Protein AF-A0A6B2T4K8-F1 (afdb_monomer_lite)

Radius of gyration: 17.71 Å; chains: 1; bounding box: 42×42×48 Å

pLDDT: mean 93.24, std 9.51, range [43.97, 98.5]

Sequence (179 aa):
EHDPVGPDALDTLAARIAADPAAERPDVLLLLGDQVYADQTSKATQRWLAARRDLTDPPGAQVADYEEYTHLYYESWLDPEVRWLLSTVPSSMVFDDHDVIDDWNTSAAWVAEMRATPWWRERILSGLMSYWVHQHLGNLPPDELARDKLYASVCAAHDGTDVLRAFAAAADADAGAAR

Foldseek 3Di:
DPDPVDDDPLLVLLV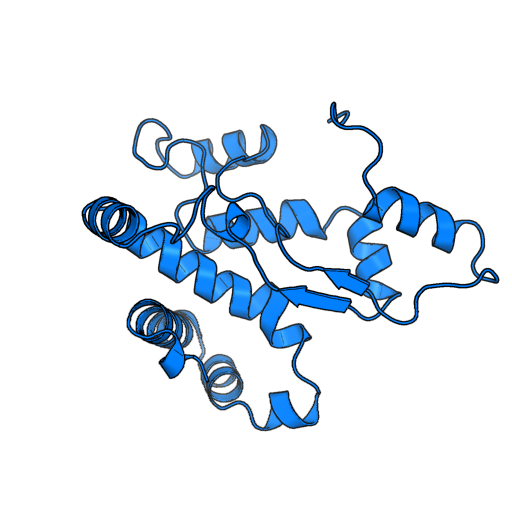VCVVPVPDDHDQEAEAEACLFQQADDDPVLLVVVVVVDQLVDPPRSGHQALVSLVVRNCVRCVPVSNVSSCVPHQYAYDYDQRLQHPCPPVDPVVVVVLVPDPRSLRRQLSSQLSCCVRHVCSNADPVRCVVDPLNVCCVVDPHSVVSSSVQSVQCVVPVVSND

Secondary structure (DSSP, 8-state):
---TT-S-HHHHHHHHHHH-TTS---S-EEE-S-SS-SSS--HHHHHHHHTTS-TTSTTTTS--SHHHHHHHHHHHH-SHHHHHHHHHS-EEE---GGGT-TTTT--HHHHHHHHHSTTHHHHHHHHHHHHIIIIIHHHS-HHHHTT-HHHHHHHHSSS-HHHHHHHHHHHHH-GGGG-

Structure (mmCIF, N/CA/C/O backbone):
data_AF-A0A6B2T4K8-F1
#
_entry.id   AF-A0A6B2T4K8-F1
#
loop_
_atom_site.group_PDB
_atom_site.id
_atom_site.type_symbol
_atom_site.label_atom_id
_atom_site.label_alt_id
_atom_site.label_comp_id
_atom_site.label_asym_id
_atom_site.label_entity_id
_atom_site.label_seq_id
_atom_site.pdbx_PDB_ins_code
_atom_site.Cartn_x
_atom_site.Cartn_y
_atom_site.Cartn_z
_atom_site.occupancy
_atom_site.B_iso_or_equiv
_atom_site.auth_seq_id
_atom_site.auth_comp_id
_atom_site.auth_asym_id
_atom_site.auth_atom_id
_atom_site.pdbx_PDB_model_num
ATOM 1 N N . GLU A 1 1 ? 4.468 17.134 -9.781 1.00 51.06 1 GLU A N 1
ATOM 2 C CA . GLU A 1 1 ? 4.948 18.391 -9.146 1.00 51.06 1 GLU A CA 1
ATOM 3 C C . GLU A 1 1 ? 6.460 18.222 -8.998 1.00 51.06 1 GLU A C 1
ATOM 5 O O . GLU A 1 1 ? 6.880 17.077 -8.946 1.00 51.06 1 GLU A O 1
ATOM 10 N N . HIS A 1 2 ? 7.291 19.266 -9.050 1.00 43.97 2 HIS A N 1
ATOM 11 C CA . HIS A 1 2 ? 8.739 19.051 -8.898 1.00 43.97 2 HIS A CA 1
ATOM 12 C C . HIS A 1 2 ? 9.003 18.575 -7.465 1.00 43.97 2 HIS A C 1
ATOM 14 O O . HIS A 1 2 ? 8.658 19.302 -6.532 1.00 43.97 2 HIS A O 1
ATOM 20 N N . ASP A 1 3 ? 9.554 17.371 -7.303 1.00 56.09 3 ASP A N 1
ATOM 21 C CA . ASP A 1 3 ? 9.823 16.801 -5.984 1.00 56.09 3 ASP A CA 1
ATOM 22 C C . ASP A 1 3 ? 10.926 17.623 -5.283 1.00 56.09 3 ASP A C 1
ATOM 24 O O . ASP A 1 3 ? 12.006 17.810 -5.860 1.00 56.09 3 ASP A O 1
ATOM 28 N N . PRO A 1 4 ? 10.665 18.197 -4.092 1.00 50.97 4 PRO A N 1
ATOM 29 C CA . PRO A 1 4 ? 11.662 18.937 -3.324 1.00 50.97 4 PRO A CA 1
ATOM 30 C C . PRO A 1 4 ? 12.769 18.058 -2.709 1.00 50.97 4 PRO A C 1
ATOM 32 O O . PRO A 1 4 ? 13.757 18.620 -2.233 1.00 50.97 4 PRO A O 1
ATOM 35 N N . VAL A 1 5 ? 12.631 16.727 -2.699 1.00 61.31 5 VAL A N 1
ATOM 36 C CA . VAL A 1 5 ? 13.537 15.783 -2.012 1.00 61.31 5 VAL A CA 1
ATOM 37 C C . VAL A 1 5 ? 14.713 15.332 -2.895 1.00 61.31 5 VAL A C 1
ATOM 39 O O . VAL A 1 5 ? 15.745 14.895 -2.384 1.00 61.31 5 VAL A O 1
ATOM 42 N N . GLY A 1 6 ? 14.631 15.544 -4.210 1.00 62.03 6 GLY A N 1
ATOM 43 C CA . GLY A 1 6 ? 15.660 15.147 -5.173 1.00 62.03 6 GLY A CA 1
ATOM 44 C C . GLY A 1 6 ? 15.108 14.187 -6.227 1.00 62.03 6 GLY A C 1
ATOM 45 O O . GLY A 1 6 ? 13.894 14.047 -6.339 1.00 62.03 6 GLY A O 1
ATOM 46 N N . PRO A 1 7 ? 15.971 13.579 -7.057 1.00 72.44 7 PRO A N 1
ATOM 47 C CA . PRO A 1 7 ? 15.522 12.588 -8.025 1.00 72.44 7 PRO A CA 1
ATOM 48 C C . PRO A 1 7 ? 15.089 11.308 -7.301 1.00 72.44 7 PRO A C 1
ATOM 50 O O . PRO A 1 7 ? 15.859 10.762 -6.507 1.00 72.44 7 PRO A O 1
ATOM 53 N N . ASP A 1 8 ? 13.882 10.833 -7.601 1.00 88.50 8 ASP A N 1
ATOM 54 C CA . ASP A 1 8 ? 13.377 9.555 -7.107 1.00 88.50 8 ASP A CA 1
ATOM 55 C C . ASP A 1 8 ? 14.310 8.406 -7.540 1.00 88.50 8 ASP A C 1
ATOM 57 O O . ASP A 1 8 ? 14.848 8.378 -8.659 1.00 88.50 8 ASP A O 1
ATOM 61 N N . ALA A 1 9 ? 14.578 7.478 -6.618 1.00 91.00 9 ALA A N 1
ATOM 62 C CA . ALA A 1 9 ? 15.540 6.405 -6.839 1.00 91.00 9 ALA A CA 1
ATOM 63 C C . ALA A 1 9 ? 15.034 5.362 -7.849 1.00 91.00 9 ALA A C 1
ATOM 65 O O . ALA A 1 9 ? 15.837 4.843 -8.634 1.00 91.00 9 ALA A O 1
ATOM 66 N N . LEU A 1 10 ? 13.731 5.067 -7.845 1.00 93.81 10 LEU A N 1
ATOM 67 C CA . LEU A 1 10 ? 13.098 4.155 -8.792 1.00 93.81 10 LEU A CA 1
ATOM 68 C C . LEU A 1 10 ? 13.038 4.795 -10.177 1.00 93.81 10 LEU A C 1
ATOM 70 O O . LEU A 1 10 ? 13.442 4.139 -11.135 1.00 93.81 10 LEU A O 1
ATOM 74 N N . ASP A 1 11 ? 12.687 6.076 -10.283 1.00 93.38 11 ASP A N 1
ATOM 75 C CA . ASP A 1 11 ? 12.709 6.814 -11.554 1.00 93.38 11 ASP A CA 1
ATOM 76 C C . ASP A 1 11 ? 14.116 6.860 -12.146 1.00 93.38 11 ASP A C 1
ATOM 78 O O . ASP A 1 11 ? 14.336 6.605 -13.333 1.00 93.38 11 ASP A O 1
ATOM 82 N N . THR A 1 12 ? 15.111 7.136 -11.301 1.00 92.88 12 THR A N 1
ATOM 83 C CA . THR A 1 12 ? 16.516 7.174 -11.718 1.00 92.88 12 THR A CA 1
ATOM 84 C C . THR A 1 12 ? 16.980 5.806 -12.214 1.00 92.88 12 THR A C 1
ATOM 86 O O . THR A 1 12 ? 17.678 5.710 -13.232 1.00 92.88 12 THR A O 1
ATOM 89 N N . LEU A 1 13 ? 16.600 4.730 -11.518 1.00 93.50 13 LEU A N 1
ATOM 90 C CA . LEU A 1 13 ? 16.909 3.367 -11.937 1.00 93.50 13 LEU A CA 1
ATOM 91 C C . LEU A 1 13 ? 16.182 3.004 -13.238 1.00 93.50 13 LEU A C 1
ATOM 93 O O . LEU A 1 13 ? 16.809 2.455 -14.146 1.00 93.50 13 LEU A O 1
ATOM 97 N N . ALA A 1 14 ? 14.902 3.353 -13.357 1.00 94.50 14 ALA A N 1
ATOM 98 C CA . ALA A 1 14 ? 14.089 3.134 -14.544 1.00 94.50 14 ALA A CA 1
ATOM 99 C C . ALA A 1 14 ? 14.724 3.808 -15.767 1.00 94.50 14 ALA A C 1
ATOM 101 O O . ALA A 1 14 ? 15.026 3.146 -16.762 1.00 94.50 14 ALA A O 1
ATOM 102 N N . ALA A 1 15 ? 15.036 5.101 -15.657 1.00 93.31 15 ALA A N 1
ATOM 103 C CA . ALA A 1 15 ? 15.690 5.871 -16.707 1.00 93.31 15 ALA A CA 1
ATOM 104 C C . ALA A 1 15 ? 17.050 5.274 -17.100 1.00 93.31 15 ALA A C 1
ATOM 106 O O . ALA A 1 15 ? 17.374 5.197 -18.288 1.00 93.31 15 ALA A O 1
ATOM 107 N N . ARG A 1 16 ? 17.839 4.802 -16.123 1.00 92.56 16 ARG A N 1
ATOM 108 C CA . ARG A 1 16 ? 19.135 4.160 -16.380 1.00 92.56 16 ARG A CA 1
ATOM 109 C C . ARG A 1 16 ? 18.990 2.862 -17.176 1.00 92.56 16 ARG A C 1
ATOM 111 O O . ARG A 1 16 ? 19.729 2.679 -18.140 1.00 92.56 16 ARG A O 1
ATOM 118 N N . ILE A 1 17 ? 18.069 1.977 -16.791 1.00 93.06 17 ILE A N 1
ATOM 119 C CA . ILE A 1 17 ? 17.848 0.702 -1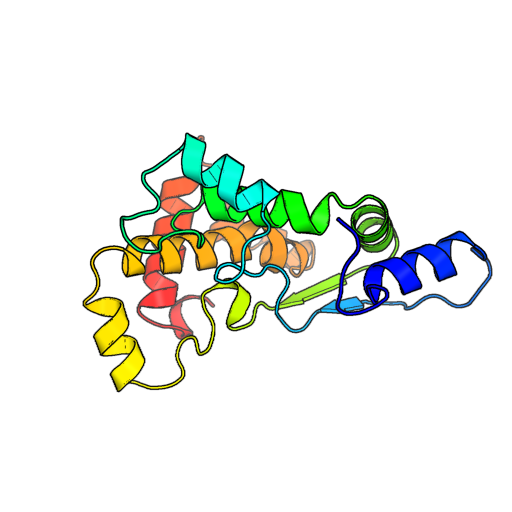7.497 1.00 93.06 17 ILE A CA 1
ATOM 120 C C . ILE A 1 17 ? 17.263 0.968 -18.892 1.00 93.06 17 ILE A C 1
ATOM 122 O O . ILE A 1 17 ? 17.660 0.327 -19.863 1.00 93.06 17 ILE A O 1
ATOM 126 N N . ALA A 1 18 ? 16.354 1.938 -19.022 1.00 92.88 18 ALA A N 1
ATOM 127 C CA . ALA A 1 18 ? 15.746 2.292 -20.302 1.00 92.88 18 ALA A CA 1
ATOM 128 C C . ALA A 1 18 ? 16.762 2.880 -21.301 1.00 92.88 18 ALA A C 1
ATOM 130 O O . ALA A 1 18 ? 16.654 2.635 -22.504 1.00 92.88 18 ALA A O 1
ATOM 131 N N . ALA A 1 19 ? 17.749 3.641 -20.816 1.00 94.94 19 ALA A N 1
ATOM 132 C CA . ALA A 1 19 ? 18.767 4.276 -21.651 1.00 94.94 19 ALA A CA 1
ATOM 133 C C . ALA A 1 19 ? 19.807 3.293 -22.219 1.00 94.94 19 ALA A C 1
ATOM 135 O O . ALA A 1 19 ? 20.322 3.529 -23.313 1.00 94.94 19 ALA A O 1
ATOM 136 N N . ASP A 1 20 ? 20.111 2.203 -21.507 1.00 93.75 20 ASP A N 1
ATOM 137 C CA . ASP A 1 20 ? 21.024 1.153 -21.974 1.00 93.75 20 ASP A CA 1
ATOM 138 C C . ASP A 1 20 ? 20.486 -0.252 -21.646 1.00 93.75 20 ASP A C 1
ATOM 140 O O . ASP A 1 20 ? 20.868 -0.854 -20.640 1.00 93.75 20 ASP A O 1
ATOM 144 N N . PRO A 1 21 ? 19.627 -0.821 -22.512 1.00 85.94 21 PRO A N 1
ATOM 145 C CA . PRO A 1 21 ? 19.060 -2.153 -22.301 1.00 85.94 21 PRO A CA 1
ATOM 146 C C . PRO A 1 21 ? 20.086 -3.296 -22.299 1.00 85.94 21 PRO A C 1
ATOM 148 O O . PRO A 1 21 ? 19.734 -4.420 -21.942 1.00 85.94 21 PRO A O 1
ATOM 151 N N . ALA A 1 22 ? 21.320 -3.048 -22.756 1.00 89.62 22 ALA A N 1
ATOM 152 C CA . ALA A 1 22 ? 22.402 -4.030 -22.738 1.00 89.62 22 ALA A CA 1
ATOM 153 C C . ALA A 1 22 ? 23.232 -3.971 -21.445 1.00 89.62 22 ALA A C 1
ATOM 155 O O . ALA A 1 22 ? 24.038 -4.874 -21.205 1.00 89.62 22 ALA A O 1
ATOM 156 N N . ALA A 1 23 ? 23.051 -2.931 -20.627 1.00 86.56 23 ALA A N 1
ATOM 157 C CA . ALA A 1 23 ? 23.705 -2.813 -19.336 1.00 86.56 23 ALA A CA 1
ATOM 158 C C . ALA A 1 23 ? 23.194 -3.863 -18.341 1.00 86.56 23 ALA A C 1
ATOM 160 O O . ALA A 1 23 ? 22.100 -4.418 -18.459 1.00 86.56 23 ALA A O 1
ATOM 161 N N . GLU A 1 24 ? 24.008 -4.112 -17.319 1.00 88.44 24 GLU A N 1
ATOM 162 C CA . GLU A 1 24 ? 23.617 -4.938 -16.184 1.00 88.44 24 GLU A CA 1
ATOM 163 C C . GLU A 1 24 ? 22.404 -4.320 -15.473 1.00 88.44 24 GLU A C 1
ATOM 165 O O . GLU A 1 24 ? 22.411 -3.144 -15.095 1.00 88.44 24 GLU A O 1
ATOM 170 N N . ARG A 1 25 ? 21.364 -5.137 -15.296 1.00 90.75 25 ARG A N 1
ATOM 171 C CA . ARG A 1 25 ? 20.142 -4.802 -14.563 1.00 90.75 25 ARG A CA 1
ATOM 172 C C . ARG A 1 25 ? 20.066 -5.640 -13.286 1.00 90.75 25 ARG A C 1
ATOM 174 O O . ARG A 1 25 ? 20.582 -6.758 -13.292 1.00 90.75 25 ARG A O 1
ATOM 181 N N . PRO A 1 26 ? 19.396 -5.161 -12.227 1.00 94.56 26 PRO A N 1
ATOM 182 C CA . PRO A 1 26 ? 19.105 -6.001 -11.073 1.00 94.56 26 PRO A CA 1
ATOM 183 C C . PRO A 1 26 ? 18.279 -7.225 -11.483 1.00 94.56 26 PRO A C 1
ATOM 185 O O . PRO A 1 26 ? 17.363 -7.112 -12.299 1.00 94.56 26 PRO A O 1
ATOM 188 N N . ASP A 1 27 ? 18.577 -8.381 -10.892 1.00 95.12 27 ASP A N 1
ATOM 189 C CA . ASP A 1 27 ? 17.751 -9.584 -11.055 1.00 95.12 27 ASP A CA 1
ATOM 190 C C . ASP A 1 27 ? 16.431 -9.486 -10.275 1.00 95.12 27 ASP A C 1
ATOM 192 O O . ASP A 1 27 ? 15.429 -10.086 -10.665 1.00 95.12 27 ASP A O 1
ATOM 196 N N . VAL A 1 28 ? 16.432 -8.732 -9.171 1.00 95.75 28 VAL A N 1
ATOM 197 C CA . VAL A 1 28 ? 15.284 -8.540 -8.280 1.00 95.75 28 VAL A CA 1
ATOM 198 C C . VAL A 1 28 ? 15.324 -7.159 -7.623 1.00 95.75 28 VAL A C 1
ATOM 200 O O . VAL A 1 28 ? 16.398 -6.656 -7.287 1.00 95.75 28 VAL A O 1
ATOM 203 N N . LEU A 1 29 ? 14.149 -6.567 -7.410 1.00 96.12 29 LEU A N 1
ATOM 204 C CA . LEU A 1 29 ? 13.941 -5.418 -6.529 1.00 96.12 29 LEU A CA 1
ATOM 205 C C . LEU A 1 29 ? 13.365 -5.892 -5.194 1.00 96.12 29 LEU A C 1
ATOM 207 O O . LEU A 1 29 ? 12.350 -6.584 -5.163 1.00 96.12 29 LEU A O 1
ATOM 211 N N . LEU A 1 30 ? 14.007 -5.505 -4.094 1.00 96.62 30 LEU A N 1
ATOM 212 C CA . LEU A 1 30 ? 13.490 -5.714 -2.744 1.00 96.62 30 LEU A CA 1
ATOM 213 C C . LEU A 1 30 ? 13.041 -4.361 -2.200 1.00 96.62 30 LEU A C 1
ATOM 215 O O . LEU A 1 30 ? 13.881 -3.507 -1.918 1.00 96.62 30 LEU A O 1
ATOM 219 N N . LEU A 1 31 ? 11.730 -4.170 -2.099 1.00 96.31 31 LEU A N 1
ATOM 220 C CA . LEU A 1 31 ? 11.120 -2.936 -1.614 1.00 96.31 31 LEU A CA 1
ATOM 221 C C . LEU A 1 31 ? 10.632 -3.184 -0.184 1.00 96.31 31 LEU A C 1
ATOM 223 O O . LEU A 1 31 ? 9.760 -4.019 0.041 1.00 96.31 31 LEU A O 1
ATOM 227 N N . LEU A 1 32 ? 11.288 -2.553 0.788 1.00 95.88 32 LEU A N 1
ATOM 228 C CA . LEU A 1 32 ? 11.239 -2.970 2.195 1.00 95.88 32 LEU A CA 1
ATOM 229 C C . LEU A 1 32 ? 10.372 -2.080 3.093 1.00 95.88 32 LEU A C 1
ATOM 231 O O . LEU A 1 32 ? 10.562 -2.104 4.304 1.00 95.88 32 LEU A O 1
ATOM 235 N N . GLY A 1 33 ? 9.474 -1.296 2.508 1.00 94.75 33 GLY A N 1
ATOM 236 C CA . GLY A 1 33 ? 8.613 -0.375 3.239 1.00 94.75 33 GLY A CA 1
ATOM 237 C C . GLY A 1 33 ? 8.169 0.796 2.384 1.00 94.75 33 GLY A C 1
ATOM 238 O O . GLY A 1 33 ? 8.676 0.967 1.273 1.00 94.75 33 GLY A O 1
ATOM 239 N N . ASP A 1 34 ? 7.243 1.589 2.905 1.00 95.19 34 ASP A N 1
ATOM 240 C CA . ASP A 1 34 ? 6.854 2.899 2.381 1.00 95.19 34 ASP A CA 1
ATOM 241 C C . ASP A 1 34 ? 6.486 2.894 0.892 1.00 95.19 34 ASP A C 1
ATOM 243 O O . ASP A 1 34 ? 6.906 3.751 0.110 1.00 95.19 34 ASP A O 1
ATOM 247 N N . GLN A 1 35 ? 5.704 1.901 0.458 1.00 94.62 35 GLN A N 1
ATOM 248 C CA . GLN A 1 35 ? 5.261 1.849 -0.943 1.00 94.62 35 GLN A CA 1
ATOM 249 C C . GLN A 1 35 ? 4.243 2.949 -1.254 1.00 94.62 35 GLN A C 1
ATOM 251 O O . GLN A 1 35 ? 4.151 3.436 -2.385 1.00 94.62 35 GLN A O 1
ATOM 256 N N . VAL A 1 36 ? 3.473 3.331 -0.239 1.00 95.69 36 VAL A N 1
ATOM 257 C CA . VAL A 1 36 ? 2.556 4.465 -0.244 1.00 95.69 36 VAL A CA 1
ATOM 258 C C . VAL A 1 36 ? 2.665 5.206 1.088 1.00 95.69 36 VAL A C 1
ATOM 260 O O . VAL A 1 36 ? 2.929 4.595 2.116 1.00 95.69 36 VAL A O 1
ATOM 263 N N . TYR A 1 37 ? 2.397 6.512 1.076 1.00 96.00 37 TYR A N 1
ATOM 264 C CA . TYR A 1 37 ? 2.366 7.347 2.281 1.00 96.00 37 TYR A CA 1
ATOM 265 C C . TYR A 1 37 ? 0.916 7.691 2.644 1.00 96.00 37 TYR A C 1
ATOM 267 O O . TYR A 1 37 ? 0.348 8.686 2.181 1.00 96.00 37 TYR A O 1
ATOM 275 N N . ALA A 1 38 ? 0.284 6.849 3.463 1.00 97.06 38 ALA A N 1
ATOM 276 C CA . ALA A 1 38 ? -1.121 6.988 3.860 1.00 97.06 38 ALA A CA 1
ATOM 277 C C . ALA A 1 38 ? -1.386 8.224 4.734 1.00 97.06 38 ALA A C 1
ATOM 279 O O . ALA A 1 38 ? -2.499 8.757 4.769 1.00 97.06 38 ALA A O 1
ATOM 280 N N . ASP A 1 39 ? -0.364 8.689 5.440 1.00 96.00 39 ASP A N 1
ATOM 281 C CA . ASP A 1 39 ? -0.378 9.823 6.355 1.00 96.00 39 ASP A CA 1
ATOM 282 C C . ASP A 1 39 ? 0.151 11.131 5.742 1.00 96.00 39 ASP A C 1
ATOM 284 O O . ASP A 1 39 ? -0.116 12.208 6.286 1.00 96.00 39 ASP A O 1
ATOM 288 N N . GLN A 1 40 ? 0.826 11.061 4.589 1.00 94.88 40 GLN A N 1
ATOM 289 C CA . GLN A 1 40 ? 1.401 12.211 3.883 1.00 94.88 40 GLN A CA 1
ATOM 290 C C . GLN A 1 40 ? 0.984 12.228 2.409 1.00 94.88 40 GLN A C 1
ATOM 292 O O . GLN A 1 40 ? 1.720 11.842 1.506 1.00 94.88 40 GLN A O 1
ATOM 297 N N . THR A 1 41 ? -0.228 12.715 2.149 1.00 95.56 41 THR A N 1
ATOM 298 C CA . THR A 1 41 ? -0.822 12.688 0.807 1.00 95.56 41 THR A CA 1
ATOM 299 C C . THR A 1 41 ? -0.423 13.890 -0.054 1.00 95.56 41 THR A C 1
ATOM 301 O O . THR A 1 41 ? -0.299 15.023 0.428 1.00 95.56 41 THR A O 1
ATOM 304 N N . SER A 1 42 ? -0.290 13.670 -1.366 1.00 95.12 42 SER A N 1
ATOM 305 C CA . SER A 1 42 ? -0.011 14.730 -2.343 1.00 95.12 42 SER A CA 1
ATOM 306 C C . SER A 1 42 ? -1.148 15.761 -2.408 1.00 95.12 42 SER A C 1
ATOM 308 O O . SER A 1 42 ? -2.308 15.457 -2.131 1.00 95.12 42 SER A O 1
ATOM 310 N N . LYS A 1 43 ? -0.885 16.986 -2.888 1.00 96.62 43 LYS A N 1
ATOM 311 C CA . LYS A 1 43 ? -1.960 17.979 -3.103 1.00 96.62 43 LYS A CA 1
ATOM 312 C C . LYS A 1 43 ? -3.032 17.492 -4.086 1.00 96.62 43 LYS A C 1
ATOM 314 O O . LYS A 1 43 ? -4.157 17.991 -4.044 1.00 96.62 43 LYS A O 1
ATOM 319 N N . ALA A 1 44 ? -2.683 16.611 -5.025 1.00 96.19 44 ALA A N 1
ATOM 320 C CA . ALA A 1 44 ? -3.641 16.043 -5.968 1.00 96.19 44 ALA A CA 1
ATOM 321 C C . ALA A 1 44 ? -4.574 15.062 -5.254 1.00 96.19 44 ALA A C 1
ATOM 323 O O . ALA A 1 44 ? -5.792 15.247 -5.331 1.00 96.19 44 ALA A O 1
ATOM 324 N N . THR A 1 45 ? -4.008 14.144 -4.473 1.00 97.38 45 THR A N 1
ATOM 325 C CA . THR A 1 45 ? -4.757 13.226 -3.615 1.00 97.38 45 THR A CA 1
ATOM 326 C C . THR A 1 45 ? -5.613 13.983 -2.605 1.00 97.38 45 THR A C 1
ATOM 328 O O . THR A 1 45 ? -6.808 13.730 -2.519 1.00 97.38 45 THR A O 1
ATOM 331 N N . GLN A 1 46 ? -5.093 15.015 -1.934 1.00 98.19 46 GLN A N 1
ATOM 332 C CA . GLN A 1 46 ? -5.884 15.844 -1.011 1.00 98.19 46 GLN A CA 1
ATOM 333 C C . GLN A 1 46 ? -7.105 16.488 -1.684 1.00 98.19 46 GLN A C 1
ATOM 335 O O . GLN A 1 46 ? -8.187 16.527 -1.102 1.00 98.19 46 GLN A O 1
ATOM 340 N N . ARG A 1 47 ? -6.968 16.975 -2.927 1.00 98.31 47 ARG A N 1
ATOM 341 C CA . ARG A 1 47 ? -8.111 17.506 -3.692 1.00 98.31 47 ARG A CA 1
ATOM 342 C C . ARG A 1 47 ? -9.123 16.417 -4.038 1.00 98.31 47 ARG A C 1
ATOM 344 O O . ARG A 1 47 ? -10.320 16.690 -4.012 1.00 98.31 47 ARG A O 1
ATOM 351 N N . TRP A 1 48 ? -8.657 15.217 -4.374 1.00 98.31 48 TRP A N 1
ATOM 352 C CA . TRP A 1 48 ? -9.525 14.076 -4.655 1.00 98.31 48 TRP A CA 1
ATOM 353 C C . TRP A 1 48 ? -10.268 13.604 -3.394 1.00 98.31 48 TRP A C 1
ATOM 355 O O . TRP A 1 48 ? -11.483 13.418 -3.440 1.00 98.31 48 TRP A O 1
ATOM 365 N N . LEU A 1 49 ? -9.584 13.534 -2.248 1.00 98.38 49 LEU A N 1
ATOM 366 C CA . LEU A 1 49 ? -10.171 13.227 -0.939 1.00 98.38 49 LEU A CA 1
ATOM 367 C C . LEU A 1 49 ? -11.233 14.262 -0.536 1.00 98.38 49 LEU A C 1
ATOM 369 O O . LEU A 1 49 ? -12.340 13.892 -0.146 1.00 98.38 49 LEU A O 1
ATOM 373 N N . ALA A 1 50 ? -10.946 15.558 -0.710 1.00 98.19 50 ALA A N 1
ATOM 374 C CA . ALA A 1 50 ? -11.883 16.646 -0.407 1.00 98.19 50 ALA A CA 1
ATOM 375 C C . ALA A 1 50 ? -13.168 16.611 -1.253 1.00 98.19 50 ALA A C 1
ATOM 377 O O . ALA A 1 50 ? -14.174 17.210 -0.877 1.00 98.19 50 ALA A O 1
ATOM 378 N N . ALA A 1 51 ? -13.153 15.927 -2.403 1.00 98.06 51 ALA A N 1
ATOM 379 C CA . ALA A 1 51 ? -14.347 15.711 -3.215 1.00 98.06 51 ALA A CA 1
ATOM 380 C C . ALA A 1 51 ? -15.216 14.541 -2.709 1.00 98.06 51 ALA A C 1
ATOM 382 O O . ALA A 1 51 ? -16.358 14.404 -3.149 1.00 98.06 51 ALA A O 1
ATOM 383 N N . ARG A 1 52 ? -14.689 13.699 -1.809 1.00 97.44 52 ARG A N 1
ATOM 384 C CA . ARG A 1 52 ? -15.341 12.483 -1.292 1.00 97.44 52 ARG A CA 1
ATOM 385 C C . ARG A 1 52 ? -15.862 12.634 0.133 1.00 97.44 52 ARG A C 1
ATOM 387 O O . ARG A 1 52 ? -16.913 12.078 0.443 1.00 97.44 52 ARG A O 1
ATOM 394 N N . ARG A 1 53 ? -15.144 13.363 0.992 1.00 97.19 53 ARG A N 1
ATOM 395 C CA . ARG A 1 53 ? -15.503 13.571 2.403 1.00 97.19 53 ARG A CA 1
ATOM 396 C C . ARG A 1 53 ? -14.969 14.892 2.953 1.00 97.19 53 ARG A C 1
ATOM 398 O O . ARG A 1 53 ? -14.100 15.522 2.353 1.00 97.19 53 ARG A O 1
ATOM 405 N N . ASP A 1 54 ? -15.494 15.296 4.106 1.00 97.31 54 ASP A N 1
ATOM 406 C CA . ASP A 1 54 ? -15.004 16.459 4.844 1.00 97.31 54 ASP A CA 1
ATOM 407 C C . ASP A 1 54 ? -13.618 16.154 5.440 1.00 97.31 54 ASP A C 1
ATOM 409 O O . ASP A 1 54 ? -13.446 15.187 6.179 1.00 97.31 54 ASP A O 1
ATOM 413 N N . LEU A 1 55 ? -12.612 16.963 5.090 1.00 97.75 55 LEU A N 1
ATOM 414 C CA . LEU A 1 55 ? -11.240 16.809 5.594 1.00 97.75 55 LEU A CA 1
ATOM 415 C C . LEU A 1 55 ? -11.013 17.525 6.933 1.00 97.75 55 LEU A C 1
ATOM 417 O O . LEU A 1 55 ? -9.889 17.542 7.430 1.00 97.75 55 LEU A O 1
ATOM 421 N N . THR A 1 56 ? -12.040 18.157 7.505 1.00 97.19 56 THR A N 1
ATOM 422 C CA . THR A 1 56 ? -11.995 18.646 8.890 1.00 97.19 56 THR A CA 1
ATOM 423 C C . THR A 1 56 ? -12.256 17.527 9.896 1.00 97.19 56 THR A C 1
ATOM 425 O O . THR A 1 56 ? -11.773 17.605 11.028 1.00 97.19 56 THR A O 1
ATOM 428 N N . ASP A 1 57 ? -12.937 16.461 9.468 1.00 96.38 57 ASP A N 1
ATOM 429 C CA . ASP A 1 57 ? -13.096 15.240 10.246 1.00 96.38 57 ASP A CA 1
ATOM 430 C C . ASP A 1 57 ? -11.823 14.375 10.172 1.00 96.38 57 ASP A C 1
ATOM 432 O O . ASP A 1 57 ? -11.173 14.298 9.122 1.00 96.38 57 ASP A O 1
ATOM 436 N N . PRO A 1 58 ? -11.444 13.680 11.260 1.00 96.44 58 PRO A N 1
ATOM 437 C CA . PRO A 1 58 ? -10.351 12.711 11.232 1.00 96.44 58 PRO A CA 1
ATOM 438 C C . PRO A 1 58 ? -10.545 11.619 10.155 1.00 96.44 58 PRO A C 1
ATOM 440 O O . PRO A 1 58 ? -11.673 11.167 9.958 1.00 96.44 58 PRO A O 1
ATOM 443 N N . PRO A 1 59 ? -9.470 11.146 9.490 1.00 96.69 59 PRO A N 1
ATOM 444 C CA . PRO A 1 59 ? -8.056 11.459 9.730 1.00 96.69 59 PRO A CA 1
ATOM 445 C C . PRO A 1 59 ? -7.560 12.701 8.960 1.00 96.69 59 PRO A C 1
ATOM 447 O O . PRO A 1 59 ? -6.375 12.839 8.663 1.00 96.69 59 PRO A O 1
ATOM 450 N N . GLY A 1 60 ? -8.460 13.621 8.616 1.00 97.44 60 GLY A N 1
ATOM 451 C CA . GLY A 1 60 ? -8.136 14.837 7.893 1.00 97.44 60 GLY A CA 1
ATOM 452 C C . GLY A 1 60 ? -7.779 14.550 6.441 1.00 97.44 60 GLY A C 1
ATOM 453 O O . GLY A 1 60 ? -8.471 13.798 5.760 1.00 97.44 60 GLY A O 1
ATOM 454 N N . ALA A 1 61 ? -6.682 15.124 5.960 1.00 97.44 61 ALA A N 1
ATOM 455 C CA . ALA A 1 61 ? -6.221 14.953 4.583 1.00 97.44 61 ALA A CA 1
ATOM 456 C C . ALA A 1 61 ? -5.465 13.627 4.327 1.00 97.44 61 ALA A C 1
ATOM 458 O O . ALA A 1 61 ? -4.961 13.415 3.227 1.00 97.44 61 ALA A O 1
ATOM 459 N N . GLN A 1 62 ? -5.371 12.754 5.330 1.00 97.69 62 GLN A N 1
ATOM 460 C CA . GLN A 1 62 ? -4.775 11.417 5.232 1.00 97.69 62 GLN A CA 1
ATOM 461 C C . GLN A 1 62 ? -5.779 10.398 4.698 1.00 97.69 62 GLN A C 1
ATOM 463 O O . GLN A 1 62 ? -6.973 10.673 4.703 1.00 97.69 62 GLN A O 1
ATOM 468 N N . VAL A 1 63 ? -5.324 9.210 4.310 1.00 97.62 63 VAL A N 1
ATOM 469 C CA . VAL A 1 63 ? -6.188 8.113 3.853 1.00 97.62 63 VAL A CA 1
ATOM 470 C C . VAL A 1 63 ? -6.979 7.476 5.000 1.00 97.62 63 VAL A C 1
ATOM 472 O O . VAL A 1 63 ? -6.473 7.290 6.111 1.00 97.62 63 VAL A O 1
ATOM 475 N N . ALA A 1 64 ? -8.246 7.157 4.728 1.00 97.50 64 ALA A N 1
ATOM 476 C CA . ALA A 1 64 ? -9.207 6.650 5.704 1.00 97.50 64 ALA A CA 1
ATOM 477 C C . ALA A 1 64 ? -9.769 5.259 5.372 1.00 97.50 64 ALA A C 1
ATOM 479 O O . ALA A 1 64 ? -10.020 4.486 6.295 1.00 97.50 64 ALA A O 1
ATOM 480 N N . ASP A 1 65 ? -9.982 4.942 4.091 1.00 98.12 65 ASP A N 1
ATOM 481 C CA . ASP A 1 65 ? -10.682 3.726 3.653 1.00 98.12 65 ASP A CA 1
ATOM 482 C C . ASP A 1 65 ? -9.983 3.009 2.482 1.00 98.12 65 ASP A C 1
ATOM 484 O O . ASP A 1 65 ? -8.988 3.482 1.933 1.00 98.12 65 ASP A O 1
ATOM 488 N N . TYR A 1 66 ? -10.497 1.834 2.112 1.00 98.25 66 TYR A N 1
ATOM 489 C CA . TYR A 1 66 ? -9.910 0.959 1.093 1.00 98.25 66 TYR A CA 1
ATOM 490 C C . TYR A 1 66 ? -9.830 1.596 -0.303 1.00 98.25 66 TYR A C 1
ATOM 492 O O . TYR A 1 66 ? -8.869 1.368 -1.042 1.00 98.25 66 TYR A O 1
ATOM 500 N N . GLU A 1 67 ? -10.820 2.404 -0.677 1.00 98.19 67 GLU A N 1
ATOM 501 C CA . GLU A 1 67 ? -10.837 3.081 -1.975 1.00 98.19 67 GLU A CA 1
ATOM 502 C C . GLU A 1 67 ? -9.799 4.210 -1.995 1.00 98.19 67 GLU A C 1
ATOM 504 O O . GLU A 1 67 ? -9.101 4.403 -2.988 1.00 98.19 67 GLU A O 1
ATOM 509 N N . GLU A 1 68 ? -9.646 4.923 -0.878 1.00 98.44 68 GLU A N 1
ATOM 510 C CA . GLU A 1 68 ? -8.599 5.930 -0.704 1.00 98.44 68 GLU A CA 1
ATOM 511 C C . GLU A 1 68 ? -7.191 5.308 -0.712 1.00 98.44 68 GLU A C 1
ATOM 513 O O . GLU A 1 68 ? -6.280 5.865 -1.323 1.00 98.44 68 GLU A O 1
ATOM 518 N N . TYR A 1 69 ? -7.021 4.116 -0.134 1.00 98.50 69 TYR A N 1
ATOM 519 C CA . TYR A 1 69 ? -5.788 3.333 -0.260 1.00 98.50 69 TYR A CA 1
ATOM 520 C C . TYR A 1 69 ? -5.498 2.927 -1.705 1.00 98.50 69 TYR A C 1
ATOM 522 O O . TYR A 1 69 ? -4.383 3.101 -2.190 1.00 98.50 69 TYR A O 1
ATOM 530 N N . THR A 1 70 ? -6.504 2.417 -2.415 1.00 98.06 70 THR A N 1
ATOM 531 C CA . THR A 1 70 ? -6.368 2.030 -3.828 1.00 98.06 70 THR A CA 1
ATOM 532 C C . THR A 1 70 ? -5.972 3.233 -4.690 1.00 98.06 70 THR A C 1
ATOM 534 O O . THR A 1 70 ? -5.137 3.108 -5.585 1.00 98.06 70 THR A O 1
ATOM 537 N N . HIS A 1 71 ? -6.505 4.421 -4.385 1.00 98.12 71 HIS A N 1
ATOM 538 C CA . HIS A 1 71 ? -6.092 5.660 -5.037 1.00 98.12 71 HIS A CA 1
ATOM 539 C C . HIS A 1 71 ? -4.604 5.970 -4.830 1.00 98.12 71 HIS A C 1
ATOM 541 O O . HIS A 1 71 ? -3.948 6.340 -5.801 1.00 98.12 71 HIS A O 1
ATOM 547 N N . LEU A 1 72 ? -4.057 5.778 -3.621 1.00 96.75 72 LEU A N 1
ATOM 548 C CA . LEU A 1 72 ? -2.621 5.968 -3.380 1.00 96.75 72 LEU A CA 1
ATOM 549 C C . LEU A 1 72 ? -1.762 4.997 -4.179 1.00 96.75 72 LEU A C 1
ATOM 551 O O . LEU A 1 72 ? -0.798 5.427 -4.801 1.00 96.75 72 LEU A O 1
ATOM 555 N N . TYR A 1 73 ? -2.124 3.713 -4.226 1.00 97.44 73 TYR A N 1
ATOM 556 C CA . TYR A 1 73 ? -1.388 2.756 -5.055 1.00 97.44 73 TYR A CA 1
ATOM 557 C C . TYR A 1 73 ? -1.415 3.153 -6.532 1.00 97.44 73 TYR A C 1
ATOM 559 O O . TYR A 1 73 ? -0.405 3.036 -7.221 1.00 97.44 73 TYR A O 1
ATOM 567 N N . TYR A 1 74 ? -2.542 3.662 -7.031 1.00 97.12 74 TYR A N 1
ATOM 568 C CA . TYR A 1 74 ? -2.611 4.172 -8.397 1.00 97.12 74 TYR A CA 1
ATOM 569 C C . TYR A 1 74 ? -1.789 5.442 -8.603 1.00 97.12 74 TYR A C 1
ATOM 571 O O . TYR A 1 74 ? -1.156 5.562 -9.646 1.00 97.12 74 TYR A O 1
ATOM 579 N N . GLU A 1 75 ? -1.776 6.371 -7.649 1.00 95.12 75 GLU A N 1
ATOM 580 C CA . GLU A 1 75 ? -0.916 7.555 -7.718 1.00 95.12 75 GLU A CA 1
ATOM 581 C C . GLU A 1 75 ? 0.567 7.157 -7.754 1.00 95.12 75 GLU A C 1
ATOM 583 O O . GLU A 1 75 ? 1.282 7.606 -8.646 1.00 95.12 75 GLU A O 1
ATOM 588 N N . SER A 1 76 ? 1.004 6.275 -6.849 1.00 93.38 76 SER A N 1
ATOM 589 C CA . SER A 1 76 ? 2.407 5.870 -6.720 1.00 93.38 76 SER A CA 1
ATOM 590 C C . SER A 1 76 ? 2.886 4.967 -7.858 1.00 93.38 76 SER A C 1
ATOM 592 O O . SER A 1 76 ? 3.990 5.136 -8.362 1.00 93.38 76 SER A O 1
ATOM 594 N N . TRP A 1 77 ? 2.095 3.970 -8.264 1.00 94.56 77 TRP A N 1
ATOM 595 C CA . TRP A 1 77 ? 2.572 2.908 -9.163 1.00 94.56 77 TRP A CA 1
ATOM 596 C C . TRP A 1 77 ? 2.156 3.081 -10.621 1.00 94.56 77 TRP A C 1
ATOM 598 O O . TRP A 1 77 ? 2.609 2.314 -11.473 1.00 94.56 77 TRP A O 1
ATOM 608 N N . LEU A 1 78 ? 1.277 4.040 -10.935 1.00 95.06 78 LEU A N 1
ATOM 609 C CA . LEU A 1 78 ? 0.987 4.405 -12.326 1.00 95.06 78 LEU A CA 1
ATOM 610 C C . LEU A 1 78 ? 1.844 5.562 -12.832 1.00 95.06 78 LEU A C 1
ATOM 612 O O . LEU A 1 78 ? 1.673 5.944 -13.996 1.00 95.06 78 LEU A O 1
ATOM 616 N N . ASP A 1 79 ? 2.772 6.066 -12.015 1.00 94.38 79 ASP A N 1
ATOM 617 C CA . ASP A 1 79 ? 3.905 6.820 -12.533 1.00 94.38 79 ASP A CA 1
ATOM 618 C C . ASP A 1 79 ? 4.563 6.023 -13.687 1.00 94.38 79 ASP A C 1
ATOM 620 O O . ASP A 1 79 ? 4.782 4.813 -13.544 1.00 94.38 79 ASP A O 1
ATOM 624 N N . PRO A 1 80 ? 4.782 6.620 -14.875 1.00 95.12 80 PRO A N 1
ATOM 625 C CA . PRO A 1 80 ? 5.209 5.866 -16.050 1.00 95.12 80 PRO A CA 1
ATOM 626 C C . PRO A 1 80 ? 6.543 5.134 -15.866 1.00 95.12 80 PRO A C 1
ATOM 628 O O . PRO A 1 80 ? 6.684 4.006 -16.354 1.00 95.12 80 PRO A O 1
ATOM 631 N N . GLU A 1 81 ? 7.496 5.751 -15.179 1.00 95.19 81 GLU A N 1
ATOM 632 C CA . GLU A 1 81 ? 8.833 5.240 -14.920 1.00 95.19 81 GLU A CA 1
ATOM 633 C C . GLU A 1 81 ? 8.786 4.092 -13.908 1.00 95.19 81 GLU A C 1
ATOM 635 O O . GLU A 1 81 ? 9.274 2.993 -14.209 1.00 95.19 81 GLU A O 1
ATOM 640 N N . VAL A 1 82 ? 8.112 4.291 -12.769 1.00 95.06 82 VAL A N 1
ATOM 641 C CA . VAL A 1 82 ? 7.904 3.241 -11.755 1.00 95.06 82 VAL A CA 1
ATOM 642 C C . VAL A 1 82 ? 7.148 2.056 -12.349 1.00 95.06 82 VAL A C 1
ATOM 644 O O . VAL A 1 82 ? 7.582 0.905 -12.237 1.00 95.06 82 VAL A O 1
ATOM 647 N N . ARG A 1 83 ? 6.044 2.313 -13.058 1.00 96.25 83 ARG A N 1
ATOM 648 C CA . ARG A 1 83 ? 5.236 1.271 -13.703 1.00 96.25 83 ARG A CA 1
ATOM 649 C C . ARG A 1 83 ? 6.055 0.453 -14.692 1.00 96.25 83 ARG A C 1
ATOM 651 O O . ARG A 1 83 ? 5.909 -0.770 -14.767 1.00 96.25 83 ARG A O 1
ATOM 658 N N . TRP A 1 84 ? 6.888 1.121 -15.488 1.00 95.62 84 TRP A N 1
ATOM 659 C CA . TRP A 1 84 ? 7.765 0.451 -16.436 1.00 95.62 84 TRP A CA 1
ATOM 660 C C . TRP A 1 84 ? 8.809 -0.401 -15.710 1.00 95.62 84 TRP A C 1
ATOM 662 O O . TRP A 1 84 ? 8.984 -1.572 -16.060 1.00 95.62 84 TRP A O 1
ATOM 672 N N . LEU A 1 85 ? 9.442 0.128 -14.662 1.00 95.56 85 LEU A N 1
ATOM 673 C CA . LEU A 1 85 ? 10.428 -0.603 -13.871 1.00 95.56 85 LEU A CA 1
ATOM 674 C C . LEU A 1 85 ? 9.833 -1.880 -13.259 1.00 95.56 85 LEU A C 1
ATOM 676 O O . LEU A 1 85 ? 10.372 -2.966 -13.478 1.00 95.56 85 LEU A O 1
ATOM 680 N N . LEU A 1 86 ? 8.675 -1.777 -12.598 1.00 95.00 86 LEU A N 1
ATOM 681 C CA . LEU A 1 86 ? 7.971 -2.919 -12.000 1.00 95.00 86 LEU A CA 1
ATOM 682 C C . LEU A 1 86 ? 7.527 -3.968 -13.038 1.00 95.00 86 LEU A C 1
ATOM 684 O O . LEU A 1 86 ? 7.332 -5.132 -12.698 1.00 95.00 86 LEU A O 1
ATOM 688 N N . SER A 1 87 ? 7.400 -3.589 -14.315 1.00 94.19 87 SER A N 1
ATOM 689 C CA . SER A 1 87 ? 7.097 -4.524 -15.410 1.00 94.19 87 SER A CA 1
ATOM 690 C C . SER A 1 87 ? 8.324 -5.242 -15.987 1.00 94.19 87 SER A C 1
ATOM 692 O O . SER A 1 87 ? 8.177 -6.232 -16.707 1.00 94.19 87 SER A O 1
ATOM 694 N N . THR A 1 88 ? 9.531 -4.740 -15.714 1.00 93.50 88 THR A N 1
ATOM 695 C CA . THR A 1 88 ? 10.777 -5.221 -16.336 1.00 93.50 88 THR A CA 1
ATOM 696 C C . THR A 1 88 ? 11.695 -5.960 -15.374 1.00 93.50 88 THR A C 1
ATOM 698 O O . THR A 1 88 ? 12.490 -6.793 -15.826 1.00 93.50 88 THR A O 1
ATOM 701 N N . VAL A 1 89 ? 11.574 -5.691 -14.073 1.00 94.38 89 VAL A N 1
ATOM 702 C CA . VAL A 1 89 ? 12.358 -6.332 -13.017 1.00 94.38 89 VAL A CA 1
ATOM 703 C C . VAL A 1 89 ? 11.406 -6.978 -12.007 1.00 94.38 89 VAL A C 1
ATOM 705 O O . VAL A 1 89 ? 10.539 -6.285 -11.474 1.00 94.38 89 VAL A O 1
ATOM 708 N N . PRO A 1 90 ? 11.543 -8.289 -11.721 1.00 94.62 90 PRO A N 1
ATOM 709 C CA . PRO A 1 90 ? 10.794 -8.933 -10.646 1.00 94.62 90 PRO A CA 1
ATOM 710 C C . PRO A 1 90 ? 10.977 -8.186 -9.323 1.00 94.62 90 PRO A C 1
ATOM 712 O O . PRO A 1 90 ? 12.093 -7.795 -8.979 1.00 94.62 90 PRO A O 1
ATOM 715 N N . SER A 1 91 ? 9.897 -8.009 -8.569 1.00 95.19 91 SER A N 1
ATOM 716 C CA . SER A 1 91 ? 9.921 -7.309 -7.285 1.00 95.19 91 SER A CA 1
ATOM 717 C C . SER A 1 91 ? 9.323 -8.167 -6.176 1.00 95.19 91 SER A C 1
ATOM 719 O O . SER A 1 91 ? 8.443 -8.991 -6.418 1.00 95.19 91 SER A O 1
ATOM 721 N N . SER A 1 92 ? 9.836 -7.981 -4.962 1.00 96.19 92 SER A N 1
ATOM 722 C CA . SER A 1 92 ? 9.245 -8.478 -3.723 1.00 96.19 92 SER A CA 1
ATOM 723 C C . SER A 1 92 ? 9.101 -7.303 -2.769 1.00 96.19 92 SER A C 1
ATOM 725 O O . SER A 1 92 ? 10.051 -6.537 -2.592 1.00 96.19 92 SER A O 1
ATOM 727 N N . MET A 1 93 ? 7.924 -7.173 -2.164 1.00 96.38 93 MET A N 1
ATOM 728 C CA . MET A 1 93 ? 7.552 -5.987 -1.392 1.00 96.38 93 MET A CA 1
ATOM 729 C C . MET A 1 93 ? 7.091 -6.341 0.018 1.00 96.38 93 MET A C 1
ATOM 731 O O . MET A 1 93 ? 6.458 -7.373 0.232 1.00 96.38 93 MET A O 1
ATOM 735 N N . VAL A 1 94 ? 7.374 -5.480 0.980 1.00 94.88 94 VAL A N 1
ATOM 736 C CA . VAL A 1 94 ? 6.735 -5.494 2.295 1.00 94.88 94 VAL A CA 1
ATOM 737 C C . VAL A 1 94 ? 6.385 -4.055 2.651 1.00 94.88 94 VAL A C 1
ATOM 739 O O . VAL A 1 94 ? 7.127 -3.142 2.298 1.00 94.88 94 VAL A O 1
ATOM 742 N N . PHE A 1 95 ? 5.245 -3.862 3.304 1.00 92.06 95 PHE A N 1
ATOM 743 C CA . PHE A 1 95 ? 4.852 -2.561 3.832 1.00 92.06 95 PHE A CA 1
ATOM 744 C C . PHE A 1 95 ? 5.668 -2.170 5.073 1.00 92.06 95 PHE A C 1
ATOM 746 O O . PHE A 1 95 ? 6.252 -3.032 5.737 1.00 92.06 95 PHE A O 1
ATOM 753 N N . ASP A 1 96 ? 5.668 -0.887 5.400 1.00 93.44 96 ASP A N 1
ATOM 754 C CA . ASP A 1 96 ? 6.152 -0.383 6.686 1.00 93.44 96 ASP A CA 1
ATOM 755 C C . ASP A 1 96 ? 5.101 0.554 7.297 1.00 93.44 96 ASP A C 1
ATOM 757 O O . ASP A 1 96 ? 3.914 0.495 6.952 1.00 93.44 96 ASP A O 1
ATOM 761 N N . ASP A 1 97 ? 5.489 1.359 8.274 1.00 92.94 97 ASP A N 1
ATOM 762 C CA . ASP A 1 97 ? 4.580 2.208 9.020 1.00 92.94 97 ASP A CA 1
ATOM 763 C C . ASP A 1 97 ? 3.871 3.253 8.155 1.00 92.94 97 ASP A C 1
ATOM 765 O O . ASP A 1 97 ? 2.653 3.361 8.288 1.00 92.94 97 ASP A O 1
ATOM 769 N N . HIS A 1 98 ? 4.529 3.938 7.217 1.00 96.19 98 HIS A N 1
ATOM 770 C CA . HIS A 1 98 ? 3.867 4.945 6.372 1.00 96.19 98 HIS A CA 1
ATOM 771 C C . HIS A 1 98 ? 2.783 4.380 5.440 1.00 96.19 98 HIS A C 1
ATOM 773 O O . HIS A 1 98 ? 1.841 5.102 5.087 1.00 96.19 98 HIS A O 1
ATOM 779 N N . ASP A 1 99 ? 2.808 3.081 5.123 1.00 95.75 99 ASP A N 1
ATOM 780 C CA . ASP A 1 99 ? 1.686 2.413 4.452 1.00 95.75 99 ASP A CA 1
ATOM 781 C C . ASP A 1 99 ? 0.420 2.401 5.337 1.00 95.75 99 ASP A C 1
ATOM 783 O O . ASP A 1 99 ? -0.699 2.230 4.855 1.00 95.75 99 ASP A O 1
ATOM 787 N N . VAL A 1 100 ? 0.553 2.601 6.648 1.00 95.56 100 VAL A N 1
ATOM 788 C CA . VAL A 1 100 ? -0.554 2.707 7.600 1.00 95.56 100 VAL A CA 1
ATOM 789 C C . VAL A 1 100 ? -0.641 4.116 8.172 1.00 95.56 100 VAL A C 1
ATOM 791 O O . VAL A 1 100 ? -1.615 4.812 7.893 1.00 95.56 100 VAL A O 1
ATOM 794 N N . ILE A 1 101 ? 0.321 4.523 8.994 1.00 94.62 101 ILE A N 1
ATOM 795 C CA . ILE A 1 101 ? 0.538 5.850 9.578 1.00 94.62 101 ILE A CA 1
ATOM 796 C C . ILE A 1 101 ? 1.949 5.886 10.193 1.00 94.62 101 ILE A C 1
ATOM 798 O O . ILE A 1 101 ? 2.369 4.880 10.757 1.00 94.62 101 ILE A O 1
ATOM 802 N N . ASP A 1 102 ? 2.630 7.032 10.153 1.00 93.50 102 ASP A N 1
ATOM 803 C CA . ASP A 1 102 ? 3.904 7.250 10.862 1.00 93.50 102 ASP A CA 1
ATOM 804 C C . ASP A 1 102 ? 3.847 6.730 12.316 1.00 93.50 102 ASP A C 1
ATOM 806 O O . ASP A 1 102 ? 2.831 6.904 13.009 1.00 93.50 102 ASP A O 1
ATOM 810 N N . ASP A 1 103 ? 4.915 6.066 12.766 1.00 89.69 103 ASP A N 1
ATOM 811 C CA . ASP A 1 103 ? 5.029 5.429 14.086 1.00 89.69 103 ASP A CA 1
ATOM 812 C C . ASP A 1 103 ? 3.990 4.308 14.360 1.00 89.69 103 ASP A C 1
ATOM 814 O O . ASP A 1 103 ? 3.649 4.010 15.523 1.00 89.69 103 ASP A O 1
ATOM 818 N N . TRP A 1 104 ? 3.467 3.652 13.314 1.00 91.38 104 TRP A N 1
ATOM 819 C CA . TRP A 1 104 ? 2.491 2.569 13.464 1.00 91.38 104 TRP A CA 1
ATOM 820 C C . TRP A 1 104 ? 2.999 1.470 14.406 1.00 91.38 104 TRP A C 1
ATOM 822 O O . TRP A 1 104 ? 4.069 0.891 14.240 1.00 91.38 104 TRP A O 1
ATOM 832 N N . ASN A 1 105 ? 2.173 1.131 15.404 1.00 89.69 105 ASN A N 1
ATOM 833 C CA . ASN A 1 105 ? 2.395 -0.000 16.309 1.00 89.69 105 ASN A CA 1
ATOM 834 C C . ASN A 1 105 ? 3.676 0.111 17.168 1.00 89.69 105 ASN A C 1
ATOM 836 O O . ASN A 1 105 ? 4.175 -0.886 17.692 1.00 89.69 105 ASN A O 1
ATOM 840 N N . THR A 1 106 ? 4.176 1.331 17.379 1.00 90.88 106 THR A N 1
ATOM 841 C CA . THR A 1 106 ? 5.391 1.606 18.169 1.00 90.88 106 THR A CA 1
ATOM 842 C C . THR A 1 106 ? 5.294 1.197 19.639 1.00 90.88 106 THR A C 1
ATOM 844 O O . THR A 1 106 ? 6.301 0.851 20.261 1.00 90.88 106 THR A O 1
ATOM 847 N N . SER A 1 107 ? 4.098 1.231 20.243 1.00 93.69 107 SER A N 1
ATOM 848 C CA . SER A 1 107 ? 3.902 0.817 21.638 1.00 93.69 107 SER A CA 1
ATOM 849 C C . SER A 1 107 ? 2.474 0.373 21.957 1.00 93.69 107 SER A C 1
ATOM 851 O O . SER A 1 107 ? 1.508 0.793 21.326 1.00 93.69 107 SER A O 1
ATOM 853 N N . ALA A 1 108 ? 2.313 -0.413 23.028 1.00 93.56 108 ALA A N 1
ATOM 854 C CA . ALA A 1 108 ? 0.992 -0.819 23.517 1.00 93.56 108 ALA A CA 1
ATOM 855 C C . ALA A 1 108 ? 0.101 0.375 23.919 1.00 93.56 108 ALA A C 1
ATOM 857 O O . ALA A 1 108 ? -1.118 0.306 23.772 1.00 93.56 108 ALA A O 1
ATOM 858 N N . ALA A 1 109 ? 0.700 1.464 24.416 1.00 96.31 109 ALA A N 1
ATOM 859 C CA . ALA A 1 109 ? -0.026 2.686 24.759 1.00 96.31 109 ALA A CA 1
ATOM 860 C C . ALA A 1 109 ? -0.567 3.379 23.501 1.00 96.31 109 ALA A C 1
ATOM 862 O O . ALA A 1 109 ? -1.753 3.695 23.450 1.00 96.31 109 ALA A O 1
ATOM 863 N N . TRP A 1 110 ? 0.275 3.517 22.473 1.00 95.44 110 TRP A N 1
ATOM 864 C CA . TRP A 1 110 ? -0.118 4.050 21.169 1.00 95.44 110 TRP A CA 1
ATOM 865 C C . TRP A 1 110 ? -1.240 3.215 20.540 1.00 95.44 110 TRP A C 1
ATOM 867 O O . TRP A 1 110 ? -2.262 3.752 20.122 1.00 95.44 110 TRP A O 1
ATOM 877 N N . VAL A 1 111 ? -1.115 1.881 20.565 1.00 94.69 111 VAL A N 1
ATOM 878 C CA . VAL A 1 111 ? -2.148 0.975 20.034 1.00 94.69 111 VAL A CA 1
ATOM 879 C C . VAL A 1 111 ? -3.480 1.168 20.760 1.00 94.69 111 VAL A C 1
ATOM 881 O O . VAL A 1 111 ? -4.528 1.210 20.115 1.00 94.69 111 VAL A O 1
ATOM 884 N N . ALA A 1 112 ? -3.463 1.289 22.091 1.00 95.69 112 ALA A N 1
ATOM 885 C CA . ALA A 1 112 ? -4.673 1.517 22.875 1.00 95.69 112 ALA A CA 1
ATOM 886 C C . ALA A 1 112 ? -5.330 2.870 22.552 1.00 95.69 112 ALA A C 1
ATOM 888 O O . ALA A 1 112 ? -6.554 2.935 22.435 1.00 95.69 112 ALA A O 1
ATOM 889 N N . GLU A 1 113 ? -4.530 3.924 22.378 1.00 96.25 113 GLU A N 1
ATOM 890 C CA . GLU A 1 113 ? -5.002 5.256 21.996 1.00 96.25 113 GLU A CA 1
ATOM 891 C C . GLU A 1 113 ? -5.643 5.247 20.605 1.00 96.25 113 GLU A C 1
ATOM 893 O O . GLU A 1 113 ? -6.800 5.642 20.453 1.00 96.25 113 GLU A O 1
ATOM 898 N N . MET A 1 114 ? -4.947 4.706 19.605 1.00 96.00 114 MET A N 1
ATOM 899 C CA . MET A 1 114 ? -5.454 4.649 18.235 1.00 96.00 114 MET A CA 1
ATOM 900 C C . MET A 1 114 ? -6.727 3.814 18.134 1.00 96.00 114 MET A C 1
ATOM 902 O O . MET A 1 114 ? -7.709 4.263 17.543 1.00 96.00 114 MET A O 1
ATOM 906 N N . ARG A 1 115 ? -6.775 2.649 18.797 1.00 95.44 115 ARG A N 1
ATOM 907 C CA . ARG A 1 115 ? -7.977 1.796 18.854 1.00 95.44 115 ARG A CA 1
ATOM 908 C C . ARG A 1 115 ? -9.169 2.453 19.554 1.00 95.44 115 ARG A C 1
ATOM 910 O O . ARG A 1 115 ? -10.292 2.004 19.336 1.00 95.44 115 ARG A O 1
ATOM 917 N N . ALA A 1 116 ? -8.954 3.487 20.368 1.00 97.12 116 ALA A N 1
ATOM 918 C CA . ALA A 1 116 ? -10.034 4.266 20.967 1.00 97.12 116 ALA A CA 1
ATOM 919 C C . ALA A 1 116 ? -10.623 5.314 20.006 1.00 97.12 116 ALA A C 1
ATOM 921 O O . ALA A 1 116 ? -11.728 5.808 20.244 1.00 97.12 116 ALA A O 1
ATOM 922 N N . THR A 1 117 ? -9.924 5.655 18.918 1.00 97.12 117 THR A N 1
ATOM 923 C CA . THR A 1 117 ? -10.449 6.579 17.908 1.00 97.12 117 THR A CA 1
ATOM 924 C C . THR A 1 117 ? -11.470 5.878 16.996 1.00 97.12 117 THR A C 1
ATOM 926 O O . THR A 1 117 ? -11.294 4.710 16.638 1.00 97.12 117 THR A O 1
ATOM 929 N N . PRO A 1 118 ? -12.550 6.565 16.579 1.00 96.69 118 PRO A N 1
ATOM 930 C CA . PRO A 1 118 ? -13.626 5.934 15.810 1.00 96.69 118 PRO A CA 1
ATOM 931 C C . PRO A 1 118 ? -13.234 5.577 14.368 1.00 96.69 118 PRO A C 1
ATOM 933 O O . PRO A 1 118 ? -13.868 4.717 13.763 1.00 96.69 118 PRO A O 1
ATOM 936 N N . TRP A 1 119 ? -12.205 6.222 13.814 1.00 96.56 119 TRP A N 1
ATOM 937 C CA . TRP A 1 119 ? -11.781 6.060 12.420 1.00 96.56 119 TRP A CA 1
ATOM 938 C C . TRP A 1 119 ? -10.677 5.009 12.241 1.00 96.56 119 TRP A C 1
ATOM 940 O O . TRP A 1 119 ? -10.540 4.445 11.157 1.00 96.56 119 TRP A O 1
ATOM 950 N N . TRP A 1 120 ? -9.911 4.699 13.294 1.00 97.31 120 TRP A N 1
ATOM 951 C CA . TRP A 1 120 ? -8.739 3.824 13.191 1.00 97.31 120 TRP A CA 1
ATOM 952 C C . TRP A 1 120 ? -9.065 2.432 12.663 1.00 97.31 120 TRP A C 1
ATOM 954 O O . TRP A 1 120 ? -8.338 1.899 11.829 1.00 97.31 120 TRP A O 1
ATOM 964 N N . ARG A 1 121 ? -10.182 1.850 13.119 1.00 97.44 121 ARG A N 1
ATOM 965 C CA . ARG A 1 121 ? -10.578 0.502 12.702 1.00 97.44 121 ARG A CA 1
ATOM 966 C C . ARG A 1 121 ? -10.790 0.407 11.194 1.00 97.44 121 ARG A C 1
ATOM 968 O O . ARG A 1 121 ? -10.422 -0.604 10.613 1.00 97.44 121 ARG A O 1
ATOM 975 N N . GLU A 1 122 ? -11.382 1.419 10.567 1.00 98.25 122 GLU A N 1
ATOM 976 C CA . GLU A 1 122 ? -11.568 1.398 9.114 1.00 98.25 122 GLU A CA 1
ATOM 977 C C . GLU A 1 122 ? -10.223 1.463 8.391 1.00 98.25 122 GLU A C 1
ATOM 979 O O . GLU A 1 122 ? -9.963 0.648 7.504 1.00 98.25 122 GLU A O 1
ATOM 984 N N . ARG A 1 123 ? -9.344 2.367 8.838 1.00 97.81 123 ARG A N 1
ATOM 985 C CA . ARG A 1 123 ? -8.029 2.568 8.231 1.00 97.81 123 ARG A CA 1
ATOM 986 C C . ARG A 1 123 ? -7.158 1.325 8.307 1.00 97.81 123 ARG A C 1
ATOM 988 O O . ARG A 1 123 ? -6.659 0.895 7.275 1.00 97.81 123 ARG A O 1
ATOM 995 N N . ILE A 1 124 ? -6.994 0.724 9.488 1.00 97.62 124 ILE A N 1
ATOM 996 C CA . ILE A 1 124 ? -6.092 -0.428 9.639 1.00 97.62 124 ILE A CA 1
ATOM 997 C C . ILE A 1 124 ? -6.560 -1.630 8.814 1.00 97.62 124 ILE A C 1
ATOM 999 O O . ILE A 1 124 ? -5.752 -2.281 8.156 1.00 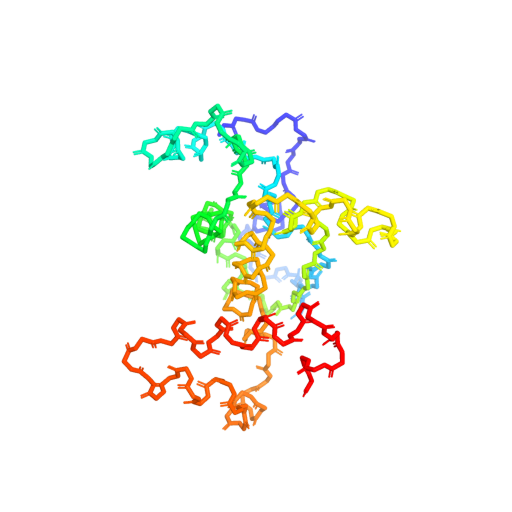97.62 124 ILE A O 1
ATOM 1003 N N . LEU A 1 125 ? -7.871 -1.899 8.785 1.00 98.31 125 LEU A N 1
ATOM 1004 C CA . LEU A 1 125 ? -8.415 -2.982 7.967 1.00 98.31 125 LEU A CA 1
ATOM 1005 C C . LEU A 1 125 ? -8.202 -2.691 6.484 1.00 98.31 125 LEU A C 1
ATOM 1007 O O . LEU A 1 125 ? -7.723 -3.555 5.761 1.00 98.31 125 LEU A O 1
ATOM 1011 N N . SER A 1 126 ? -8.493 -1.468 6.049 1.00 98.50 126 SER A N 1
ATOM 1012 C CA . SER A 1 126 ? -8.302 -1.040 4.664 1.00 98.50 126 SER A CA 1
ATOM 1013 C C . SER A 1 126 ? -6.837 -1.102 4.221 1.00 98.50 126 SER A C 1
ATOM 1015 O O . SER A 1 126 ? -6.554 -1.590 3.127 1.00 98.50 126 SER A O 1
ATOM 1017 N N . GLY A 1 127 ? -5.905 -0.695 5.086 1.00 97.81 127 GLY A N 1
ATOM 1018 C CA . GLY A 1 127 ? -4.464 -0.802 4.861 1.00 97.81 127 GLY A CA 1
ATOM 1019 C C . GLY A 1 127 ? -4.032 -2.254 4.666 1.00 97.81 127 GLY A C 1
ATOM 1020 O O . GLY A 1 127 ? -3.459 -2.588 3.635 1.00 97.81 127 GLY A O 1
ATOM 1021 N N . LEU A 1 128 ? -4.417 -3.155 5.577 1.00 97.62 128 LEU A N 1
ATOM 1022 C CA . LEU A 1 128 ? -4.114 -4.590 5.467 1.00 97.62 128 LEU A CA 1
ATOM 1023 C C . LEU A 1 128 ? -4.733 -5.240 4.220 1.00 97.62 128 LEU A C 1
ATOM 1025 O O . LEU A 1 128 ? -4.082 -6.040 3.547 1.00 97.62 128 LEU A O 1
ATOM 1029 N N . MET A 1 129 ? -5.982 -4.897 3.894 1.00 98.38 129 MET A N 1
ATOM 1030 C CA . MET A 1 129 ? -6.650 -5.381 2.683 1.00 98.38 129 MET A CA 1
ATOM 1031 C C . MET A 1 129 ? -5.919 -4.897 1.422 1.00 98.38 129 MET A C 1
ATOM 1033 O O . MET A 1 129 ? -5.657 -5.689 0.518 1.00 98.38 129 MET A O 1
ATOM 1037 N N . SER A 1 130 ? -5.571 -3.610 1.356 1.00 98.12 130 SER A N 1
ATOM 1038 C CA . SER A 1 130 ? -4.895 -3.024 0.194 1.00 98.12 130 SER A CA 1
ATOM 1039 C C . SER A 1 130 ? -3.468 -3.550 0.024 1.00 98.12 130 SER A C 1
ATOM 1041 O O . SER A 1 130 ? -3.093 -3.869 -1.103 1.00 98.12 130 SER A O 1
ATOM 1043 N N . TYR A 1 131 ? -2.727 -3.749 1.121 1.00 97.44 131 TYR A N 1
ATOM 1044 C CA . TYR A 1 131 ? -1.435 -4.438 1.134 1.00 97.44 131 TYR A CA 1
ATOM 1045 C C . TYR A 1 131 ? -1.555 -5.853 0.567 1.00 97.44 131 TYR A C 1
ATOM 1047 O O . TYR A 1 131 ? -0.746 -6.252 -0.274 1.00 97.44 131 TYR A O 1
ATOM 1055 N N . TRP A 1 132 ? -2.585 -6.606 0.979 1.00 97.62 132 TRP A N 1
ATOM 1056 C CA . TRP A 1 132 ? -2.784 -7.961 0.474 1.00 97.62 132 TRP A CA 1
ATOM 1057 C C . TRP A 1 132 ? -2.939 -7.974 -1.054 1.00 97.62 132 TRP A C 1
ATOM 1059 O O . TRP A 1 132 ? -2.275 -8.756 -1.733 1.00 97.62 132 TRP A O 1
ATOM 1069 N N . VAL A 1 133 ? -3.762 -7.068 -1.593 1.00 97.19 133 VAL A N 1
ATOM 1070 C CA . VAL A 1 133 ? -4.032 -6.972 -3.036 1.00 97.19 133 VAL A CA 1
ATOM 1071 C C . VAL A 1 133 ? -2.821 -6.483 -3.827 1.00 97.19 133 VAL A C 1
ATOM 1073 O O . VAL A 1 133 ? -2.476 -7.092 -4.838 1.00 97.19 133 VAL A O 1
ATOM 1076 N N . HIS A 1 134 ? -2.204 -5.380 -3.403 1.00 96.88 134 HIS A N 1
ATOM 1077 C CA . HIS A 1 134 ? -1.211 -4.679 -4.218 1.00 96.88 134 HIS A CA 1
ATOM 1078 C C . HIS A 1 134 ? 0.200 -5.239 -4.034 1.00 96.88 134 HIS A C 1
ATOM 1080 O O . HIS A 1 134 ? 0.950 -5.289 -5.002 1.00 96.88 134 HIS A O 1
ATOM 1086 N N . GLN A 1 135 ? 0.557 -5.707 -2.836 1.00 96.62 135 GLN A N 1
ATOM 1087 C C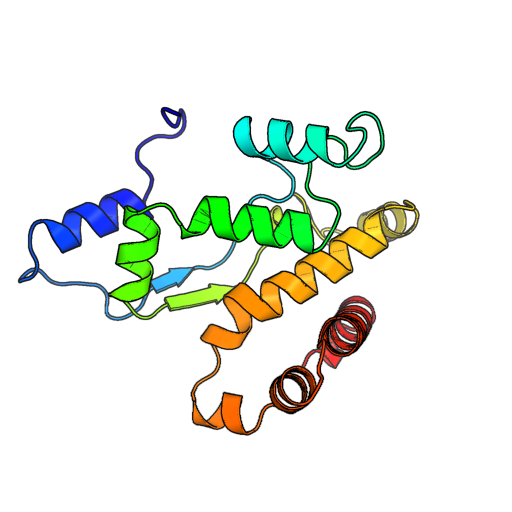A . GLN A 1 135 ? 1.916 -6.159 -2.525 1.00 96.62 135 GLN A CA 1
ATOM 1088 C C . GLN A 1 135 ? 1.983 -7.679 -2.313 1.00 96.62 135 GLN A C 1
ATOM 1090 O O . GLN A 1 135 ? 2.683 -8.386 -3.037 1.00 96.62 135 GLN A O 1
ATOM 1095 N N . HIS A 1 136 ? 1.229 -8.212 -1.345 1.00 96.00 136 HIS A N 1
ATOM 1096 C CA . HIS A 1 136 ? 1.386 -9.602 -0.899 1.00 96.00 136 HIS A CA 1
ATOM 1097 C C . HIS A 1 136 ? 1.099 -10.631 -1.998 1.00 96.00 136 HIS A C 1
ATOM 1099 O O . HIS A 1 136 ? 1.888 -11.556 -2.176 1.00 96.00 136 HIS A O 1
ATOM 1105 N N . LEU A 1 137 ? 0.002 -10.472 -2.750 1.00 95.50 137 LEU A N 1
ATOM 1106 C CA . LEU A 1 137 ? -0.362 -11.401 -3.824 1.00 95.50 137 LEU A CA 1
ATOM 1107 C C . LEU A 1 137 ? 0.757 -11.578 -4.859 1.00 95.50 137 LEU A C 1
ATOM 1109 O O . LEU A 1 137 ? 0.964 -12.689 -5.345 1.00 95.50 137 LEU A O 1
ATOM 1113 N N . GLY A 1 138 ? 1.477 -10.499 -5.181 1.00 93.88 138 GLY A N 1
ATOM 1114 C CA . GLY A 1 138 ? 2.588 -10.518 -6.134 1.00 93.88 138 GLY A CA 1
ATOM 1115 C C . GLY A 1 138 ? 3.841 -11.223 -5.610 1.00 93.88 138 GLY A C 1
ATOM 1116 O O . GLY A 1 138 ? 4.624 -11.7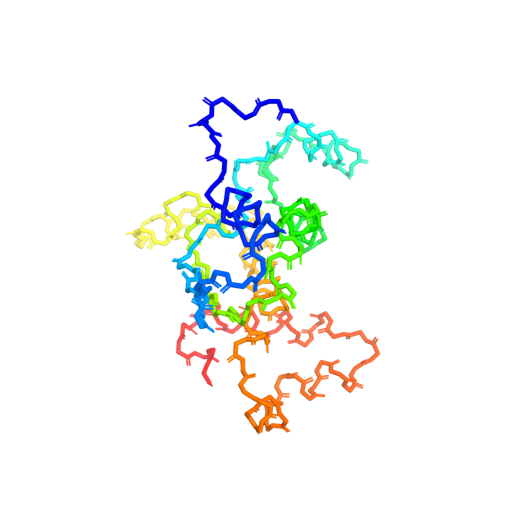35 -6.406 1.00 93.88 138 GLY A O 1
ATOM 1117 N N . ASN A 1 139 ? 4.009 -11.302 -4.287 1.00 95.69 139 ASN A N 1
ATOM 1118 C CA . ASN A 1 139 ? 5.136 -11.993 -3.659 1.00 95.69 139 ASN A CA 1
ATOM 1119 C C . ASN A 1 139 ? 4.986 -13.520 -3.671 1.00 95.69 139 ASN A C 1
ATOM 1121 O O . ASN A 1 139 ? 5.977 -14.233 -3.500 1.00 95.69 139 ASN A O 1
ATOM 1125 N N . LEU A 1 140 ? 3.760 -14.034 -3.815 1.00 95.44 140 LEU A N 1
ATOM 1126 C CA . LEU A 1 140 ? 3.508 -15.470 -3.772 1.00 95.44 140 LEU A CA 1
ATOM 1127 C C . LEU A 1 140 ? 3.967 -16.130 -5.082 1.00 95.44 140 LEU A C 1
ATOM 1129 O O . LEU A 1 140 ? 3.518 -15.733 -6.163 1.00 95.44 140 LEU A O 1
ATOM 1133 N N . PRO A 1 141 ? 4.811 -17.178 -5.030 1.00 94.25 141 PRO A N 1
ATOM 1134 C CA . PRO A 1 141 ? 5.139 -17.936 -6.225 1.00 94.25 141 PRO A CA 1
ATOM 1135 C C . PRO A 1 141 ? 3.877 -18.620 -6.785 1.00 94.25 141 PRO A C 1
ATOM 1137 O O . PRO A 1 141 ? 2.956 -18.943 -6.027 1.00 94.25 141 PRO A O 1
ATOM 1140 N N . PRO A 1 142 ? 3.806 -18.892 -8.104 1.00 94.94 142 PRO A N 1
ATOM 1141 C CA . PRO A 1 142 ? 2.574 -19.364 -8.741 1.00 94.94 142 PRO A CA 1
ATOM 1142 C C . PRO A 1 142 ? 1.964 -20.630 -8.124 1.00 94.94 142 PRO A C 1
ATOM 1144 O O . PRO A 1 142 ? 0.744 -20.780 -8.097 1.00 94.94 142 PRO A O 1
ATOM 1147 N N . ASP A 1 143 ? 2.790 -21.554 -7.633 1.00 96.81 143 ASP A N 1
ATOM 1148 C CA . ASP A 1 143 ? 2.326 -22.792 -7.007 1.00 96.81 143 ASP A CA 1
ATOM 1149 C C . ASP A 1 143 ? 1.791 -22.579 -5.583 1.00 96.81 143 ASP A C 1
ATOM 1151 O O . ASP A 1 143 ? 0.925 -23.336 -5.141 1.00 96.81 143 ASP A O 1
ATOM 1155 N N . GLU A 1 144 ? 2.292 -21.576 -4.863 1.00 96.38 144 GLU A N 1
ATOM 1156 C CA . GLU A 1 144 ? 1.788 -21.175 -3.550 1.00 96.38 144 GLU A CA 1
ATOM 1157 C C . GLU A 1 144 ? 0.486 -20.394 -3.695 1.00 96.38 144 GLU A C 1
ATOM 1159 O O . GLU A 1 144 ? -0.505 -20.773 -3.075 1.00 96.38 144 GLU A O 1
ATOM 1164 N N . LEU A 1 145 ? 0.438 -19.419 -4.610 1.00 95.69 145 LEU A N 1
ATOM 1165 C CA . LEU A 1 145 ? -0.781 -18.676 -4.937 1.00 95.69 145 LEU A CA 1
ATOM 1166 C C . LEU A 1 145 ? -1.924 -19.617 -5.355 1.00 95.69 145 LEU A C 1
ATOM 1168 O O . LEU A 1 145 ? -3.057 -19.469 -4.905 1.00 95.69 145 LEU A O 1
ATOM 1172 N N . ALA A 1 146 ? -1.628 -20.647 -6.158 1.00 95.75 146 ALA A N 1
ATOM 1173 C CA . ALA A 1 146 ? -2.614 -21.651 -6.567 1.00 95.75 146 ALA A CA 1
ATOM 1174 C C . ALA A 1 146 ? -3.171 -22.497 -5.402 1.00 95.75 146 ALA A C 1
ATOM 1176 O O . ALA A 1 146 ? -4.223 -23.124 -5.544 1.00 95.75 146 ALA A O 1
ATOM 1177 N N . ARG A 1 147 ? -2.466 -22.552 -4.266 1.00 97.06 147 ARG A N 1
ATOM 1178 C CA . ARG A 1 147 ? -2.872 -23.268 -3.045 1.00 97.06 147 ARG A CA 1
ATOM 1179 C C . ARG A 1 147 ? -3.400 -22.326 -1.959 1.00 97.06 147 ARG A C 1
ATOM 1181 O O . ARG A 1 147 ? -3.885 -22.820 -0.936 1.00 97.06 147 ARG A O 1
ATOM 1188 N N . ASP A 1 148 ? -3.322 -21.015 -2.171 1.00 97.12 148 ASP A N 1
ATOM 1189 C CA . ASP A 1 148 ? -3.749 -20.018 -1.202 1.00 97.12 148 ASP A CA 1
ATOM 1190 C C . ASP A 1 148 ? -5.280 -19.997 -1.071 1.00 97.12 148 ASP A C 1
ATOM 1192 O O . ASP A 1 148 ? -6.037 -19.816 -2.032 1.00 97.12 148 ASP A O 1
ATOM 1196 N N . LYS A 1 149 ? -5.756 -20.233 0.154 1.00 96.69 149 LYS A N 1
ATOM 1197 C CA . LYS A 1 149 ? -7.192 -20.380 0.432 1.00 96.69 149 LYS A CA 1
ATOM 1198 C C . LYS A 1 149 ? -7.925 -19.048 0.387 1.00 96.69 149 LYS A C 1
ATOM 1200 O O . LYS A 1 149 ? -9.104 -19.028 0.026 1.00 96.69 149 LYS A O 1
ATOM 1205 N N . LEU A 1 150 ? -7.263 -17.966 0.790 1.00 96.75 150 LEU A N 1
ATOM 1206 C CA . LEU A 1 150 ? -7.859 -16.639 0.794 1.00 96.75 150 LEU A CA 1
ATOM 1207 C C . LEU A 1 150 ? -8.045 -16.154 -0.642 1.00 96.75 150 LEU A C 1
ATOM 1209 O O . LEU A 1 150 ? -9.156 -15.785 -1.006 1.00 96.75 150 LEU A O 1
ATOM 1213 N N . TYR A 1 151 ? -7.011 -16.271 -1.472 1.00 97.62 151 TYR A N 1
ATOM 1214 C CA . TYR A 1 151 ? -7.034 -15.991 -2.900 1.00 97.62 151 TYR A CA 1
ATOM 1215 C C . TYR A 1 151 ? -8.142 -16.775 -3.601 1.00 97.62 151 TYR A C 1
ATOM 1217 O O . TYR A 1 151 ? -9.000 -16.179 -4.251 1.00 97.62 151 TYR A O 1
ATOM 1225 N N . ALA A 1 152 ? -8.211 -18.094 -3.385 1.00 97.94 152 ALA A N 1
ATOM 1226 C CA . ALA A 1 152 ? -9.283 -18.915 -3.943 1.00 97.94 152 ALA A CA 1
ATOM 1227 C C . ALA A 1 152 ? -10.683 -18.440 -3.504 1.00 97.94 152 ALA A C 1
ATOM 1229 O O . ALA A 1 152 ? -11.609 -18.418 -4.316 1.00 97.94 152 ALA A O 1
ATOM 1230 N N . SER A 1 153 ? -10.845 -18.037 -2.239 1.00 98.06 153 SER A N 1
ATOM 1231 C CA . SER A 1 153 ? -12.126 -17.559 -1.700 1.00 98.06 153 SER A CA 1
ATOM 1232 C C . SER A 1 153 ? -12.522 -16.192 -2.262 1.00 98.06 153 SER A C 1
ATOM 1234 O O . SER A 1 153 ? -13.681 -15.993 -2.620 1.00 98.06 153 SER A O 1
ATOM 1236 N N . VAL A 1 154 ? -11.561 -15.272 -2.385 1.00 97.62 154 VAL A N 1
ATOM 1237 C CA . VAL A 1 154 ? -11.746 -13.945 -2.986 1.00 97.62 154 VAL A CA 1
ATOM 1238 C C . VAL A 1 154 ? -12.123 -14.078 -4.462 1.00 97.62 154 VAL A C 1
ATOM 1240 O O . VAL A 1 154 ? -13.101 -13.473 -4.887 1.00 97.62 154 VAL A O 1
ATOM 1243 N N . CYS A 1 155 ? -11.422 -14.917 -5.232 1.00 97.06 155 CYS A N 1
ATOM 1244 C CA . CYS A 1 155 ? -11.720 -15.141 -6.651 1.00 97.06 155 CYS A CA 1
ATOM 1245 C C . CYS A 1 155 ? -13.044 -15.880 -6.901 1.00 97.06 155 CYS A C 1
ATOM 1247 O O . CYS A 1 155 ? -13.623 -15.740 -7.977 1.00 97.06 155 CYS A O 1
ATOM 1249 N N . ALA A 1 156 ? -13.512 -16.692 -5.949 1.00 97.88 156 ALA A N 1
ATOM 1250 C CA . ALA A 1 156 ? -14.791 -17.394 -6.057 1.00 97.88 156 ALA A CA 1
ATOM 1251 C C . ALA A 1 156 ? -15.998 -16.504 -5.713 1.00 97.88 156 ALA A C 1
ATOM 1253 O O . ALA A 1 156 ? -17.125 -16.817 -6.108 1.00 97.88 156 ALA A O 1
ATOM 1254 N N . ALA A 1 157 ? -15.787 -15.420 -4.965 1.00 97.44 157 ALA A N 1
ATOM 1255 C CA . ALA A 1 157 ? -16.832 -14.466 -4.633 1.00 97.44 157 ALA A CA 1
ATOM 1256 C C . ALA A 1 157 ? -17.120 -13.530 -5.819 1.00 97.44 157 ALA A C 1
ATOM 1258 O O . ALA A 1 157 ? -16.229 -13.173 -6.583 1.00 97.44 157 ALA A O 1
ATOM 1259 N N . HIS A 1 158 ? -18.374 -13.089 -5.956 1.00 96.44 158 HIS A N 1
ATOM 1260 C CA . HIS A 1 158 ? -18.707 -12.003 -6.889 1.00 96.44 158 HIS A CA 1
ATOM 1261 C C . HIS A 1 158 ? -18.036 -10.686 -6.466 1.00 96.44 158 HIS A C 1
ATOM 1263 O O . HIS A 1 158 ? -17.608 -9.901 -7.306 1.00 96.44 158 HIS A O 1
ATOM 1269 N N . ASP A 1 159 ? -17.964 -10.460 -5.155 1.00 96.75 159 ASP A N 1
ATOM 1270 C CA . ASP A 1 159 ? -17.250 -9.363 -4.516 1.00 96.75 159 ASP A CA 1
ATOM 1271 C C . ASP A 1 159 ? -16.480 -9.940 -3.322 1.00 96.75 159 ASP A C 1
ATOM 1273 O O . ASP A 1 159 ? -17.073 -10.508 -2.401 1.00 96.75 159 ASP A O 1
ATOM 1277 N N . GLY A 1 160 ? -15.152 -9.852 -3.373 1.00 96.50 160 GLY A N 1
ATOM 1278 C CA . GLY A 1 160 ? -14.259 -10.396 -2.354 1.00 96.50 160 GLY A CA 1
ATOM 1279 C C . GLY A 1 160 ? -14.091 -9.512 -1.118 1.00 96.50 160 GLY A C 1
ATOM 1280 O O . GLY A 1 160 ? -13.397 -9.927 -0.189 1.00 96.50 160 GLY A O 1
ATOM 1281 N N . THR A 1 161 ? -14.708 -8.324 -1.086 1.00 96.62 161 THR A N 1
ATOM 1282 C CA . THR A 1 161 ? -14.537 -7.323 -0.021 1.00 96.62 161 THR A CA 1
ATOM 1283 C C . THR A 1 161 ? -14.736 -7.911 1.373 1.00 96.62 161 THR A C 1
ATOM 1285 O O . THR A 1 161 ? -13.845 -7.802 2.213 1.00 96.62 161 THR A O 1
ATOM 1288 N N . ASP A 1 162 ? -15.862 -8.585 1.625 1.00 97.94 162 ASP A N 1
ATOM 1289 C CA . ASP A 1 162 ? -16.173 -9.119 2.958 1.00 97.94 162 ASP A CA 1
ATOM 1290 C C . ASP A 1 162 ? -15.214 -10.239 3.381 1.00 97.94 162 ASP A C 1
ATOM 1292 O O . ASP A 1 162 ? -14.815 -10.319 4.545 1.00 97.94 162 ASP A O 1
ATOM 1296 N N . VAL A 1 163 ? -14.813 -11.088 2.429 1.00 98.06 163 VAL A N 1
ATOM 1297 C CA . VAL A 1 163 ? -13.859 -12.183 2.662 1.00 98.06 163 VAL A CA 1
ATOM 1298 C C . VAL A 1 163 ? -12.508 -11.610 3.081 1.00 98.06 163 VAL A C 1
ATOM 1300 O O . VAL A 1 163 ? -11.944 -12.012 4.101 1.00 98.06 163 VAL A O 1
ATOM 1303 N N . LEU A 1 164 ? -12.011 -10.636 2.320 1.00 97.69 164 LEU A N 1
ATOM 1304 C CA . LEU A 1 164 ? -10.719 -10.016 2.574 1.00 97.69 164 LEU A CA 1
ATOM 1305 C C . LEU A 1 164 ? -10.739 -9.169 3.853 1.00 97.69 164 LEU A C 1
ATOM 1307 O O . LEU A 1 164 ? -9.792 -9.203 4.638 1.00 97.69 164 LEU A O 1
ATOM 1311 N N . ARG A 1 165 ? -11.845 -8.471 4.124 1.00 98.25 165 ARG A N 1
ATOM 1312 C CA . ARG A 1 165 ? -12.030 -7.693 5.353 1.00 98.25 165 ARG A CA 1
ATOM 1313 C C . ARG A 1 165 ? -12.059 -8.572 6.599 1.00 98.25 165 ARG A C 1
ATOM 1315 O O . ARG A 1 165 ? -11.501 -8.189 7.627 1.00 98.25 165 ARG A O 1
ATOM 1322 N N . ALA A 1 166 ? -12.679 -9.751 6.524 1.00 97.88 166 ALA A N 1
ATOM 1323 C CA . ALA A 1 166 ? -12.659 -10.718 7.618 1.00 97.88 166 ALA A CA 1
ATOM 1324 C C . ALA A 1 166 ? -11.235 -11.223 7.900 1.00 97.88 166 ALA A C 1
ATOM 1326 O O . ALA A 1 166 ? -10.841 -11.309 9.064 1.00 97.88 166 ALA A O 1
ATOM 1327 N N . PHE A 1 167 ? -10.450 -11.491 6.852 1.00 96.94 167 PHE A N 1
ATOM 1328 C CA . PHE A 1 167 ? -9.038 -11.850 6.991 1.00 96.94 167 PHE A CA 1
ATOM 1329 C C . PHE A 1 167 ? -8.215 -10.720 7.624 1.00 96.94 167 PHE A C 1
ATOM 1331 O O . PHE A 1 167 ? -7.532 -10.951 8.620 1.00 96.94 167 PHE A O 1
ATOM 1338 N N . ALA A 1 168 ? -8.345 -9.487 7.126 1.00 97.44 168 ALA A N 1
ATOM 1339 C CA . ALA A 1 168 ? -7.670 -8.320 7.696 1.00 97.44 168 ALA A CA 1
ATOM 1340 C C . ALA A 1 168 ? -8.032 -8.105 9.175 1.00 97.44 168 ALA A C 1
ATOM 1342 O O . ALA A 1 168 ? -7.169 -7.795 9.993 1.00 97.44 168 ALA A O 1
ATOM 1343 N N . ALA A 1 169 ? -9.295 -8.329 9.550 1.00 97.50 169 ALA A N 1
ATOM 1344 C CA . ALA A 1 169 ? -9.734 -8.218 10.939 1.00 97.50 169 ALA A CA 1
ATOM 1345 C C . ALA A 1 169 ? -9.140 -9.300 11.845 1.00 97.50 169 ALA A C 1
ATOM 1347 O O . ALA A 1 169 ? -8.859 -9.019 13.010 1.00 97.50 169 ALA A O 1
ATOM 1348 N N . ALA A 1 170 ? -8.945 -10.516 11.331 1.00 96.25 170 ALA A N 1
ATOM 1349 C CA . ALA A 1 170 ? -8.242 -11.567 12.057 1.00 96.25 170 ALA A CA 1
ATOM 1350 C C . ALA A 1 170 ? -6.751 -11.226 12.219 1.00 96.25 170 ALA A C 1
ATOM 1352 O O . ALA A 1 170 ? -6.227 -11.352 13.322 1.00 96.25 170 ALA A O 1
ATOM 1353 N N .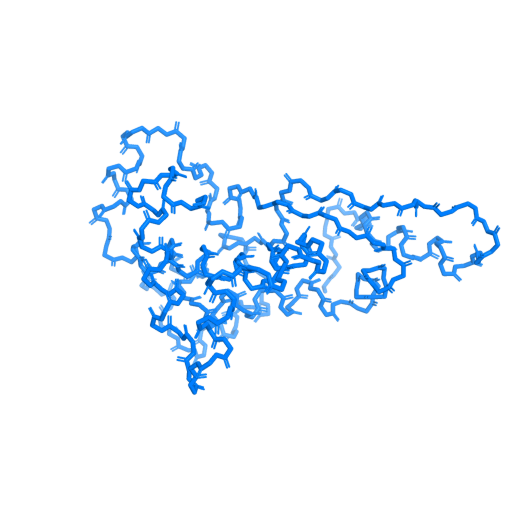 ALA A 1 171 ? -6.109 -10.723 11.160 1.00 93.69 171 ALA A N 1
ATOM 1354 C CA . ALA A 1 171 ? -4.707 -10.308 11.168 1.00 93.69 171 ALA A CA 1
ATOM 1355 C C . ALA A 1 171 ? -4.421 -9.142 12.137 1.00 93.69 171 ALA A C 1
ATOM 1357 O O . ALA A 1 171 ? -3.433 -9.181 12.864 1.00 93.69 171 ALA A O 1
ATOM 1358 N N . ASP A 1 172 ? -5.298 -8.131 12.206 1.00 93.62 172 ASP A N 1
ATOM 1359 C CA . ASP A 1 172 ? -5.193 -7.031 13.187 1.00 93.62 172 ASP A CA 1
ATOM 1360 C C . ASP A 1 172 ? -5.429 -7.506 14.635 1.00 93.62 172 ASP A C 1
ATOM 1362 O O . ASP A 1 172 ? -4.894 -6.937 15.590 1.00 93.62 172 ASP A O 1
ATOM 1366 N N . ALA A 1 173 ? -6.249 -8.541 14.838 1.00 91.88 173 ALA A N 1
ATOM 1367 C CA . ALA A 1 173 ? -6.508 -9.082 16.171 1.00 91.88 173 ALA A CA 1
ATOM 1368 C C . ALA A 1 173 ? -5.351 -9.952 16.690 1.00 91.88 173 ALA A C 1
ATOM 1370 O O . ALA A 1 173 ? -5.041 -9.905 17.882 1.00 91.88 173 ALA A O 1
ATOM 1371 N N . ASP A 1 174 ? -4.732 -10.736 15.809 1.00 85.75 174 ASP A N 1
ATOM 1372 C CA . ASP A 1 174 ? -3.604 -11.615 16.100 1.00 85.75 174 ASP A CA 1
ATOM 1373 C C . ASP A 1 174 ? -2.682 -11.680 14.876 1.00 85.75 174 ASP A C 1
ATOM 1375 O O . ASP A 1 174 ? -3.029 -12.265 13.850 1.00 85.75 174 ASP A O 1
ATOM 1379 N N . ALA A 1 175 ? -1.471 -11.132 15.001 1.00 72.38 175 ALA A N 1
ATOM 1380 C CA . ALA A 1 175 ? -0.481 -11.143 13.925 1.00 72.38 175 ALA A CA 1
ATOM 1381 C C . ALA A 1 175 ? -0.110 -12.570 13.461 1.00 72.38 175 ALA A C 1
ATOM 1383 O O . ALA A 1 175 ? 0.363 -12.758 12.341 1.00 72.38 175 ALA A O 1
ATOM 1384 N N . GLY A 1 176 ? -0.324 -13.592 14.300 1.00 65.94 176 GLY A N 1
ATOM 1385 C CA . GLY A 1 176 ? -0.138 -14.998 13.944 1.00 65.94 176 GLY A CA 1
ATOM 1386 C C . GLY A 1 176 ? -1.264 -15.593 13.093 1.00 65.94 176 GLY A C 1
ATOM 1387 O O . GLY A 1 176 ? -1.047 -16.632 12.472 1.00 65.94 176 GLY A O 1
ATOM 1388 N N . ALA A 1 177 ? -2.435 -14.952 13.033 1.00 67.88 177 ALA A N 1
ATOM 1389 C CA . ALA A 1 177 ? -3.596 -15.419 12.271 1.00 67.88 177 ALA A CA 1
ATOM 1390 C C . ALA A 1 177 ? -3.486 -15.152 10.759 1.00 67.88 177 ALA A C 1
ATOM 1392 O O . ALA A 1 177 ? -4.268 -15.700 9.986 1.00 67.88 177 ALA A O 1
ATOM 1393 N N . ALA A 1 178 ? -2.518 -14.332 10.338 1.00 61.28 178 ALA A N 1
ATOM 1394 C CA . ALA A 1 178 ? -2.250 -13.984 8.942 1.00 61.28 178 ALA A CA 1
ATOM 1395 C C . ALA A 1 178 ? -1.320 -14.983 8.213 1.00 61.28 178 ALA A C 1
ATOM 1397 O O . ALA A 1 178 ? -0.715 -14.622 7.206 1.00 61.28 178 ALA A O 1
ATOM 1398 N N . ARG A 1 179 ? -1.157 -16.204 8.741 1.00 53.38 179 ARG A N 1
ATOM 1399 C CA . ARG A 1 179 ? -0.272 -17.254 8.207 1.00 53.38 179 ARG A CA 1
ATOM 1400 C C . ARG A 1 179 ? -1.036 -18.471 7.705 1.00 53.38 179 ARG A C 1
ATOM 1402 O O . ARG A 1 179 ? -2.045 -18.845 8.344 1.00 53.38 179 ARG A O 1
#